Protein AF-A0A150S7P7-F1 (afdb_monomer_lite)

Sequence (126 aa):
MNHEWDSRALLSIVLVGLPELEGRMALRSHRSLLTRIHHRFMIEPATVDDTAEYVAFRLKGAGADHELFSRESLAALHELASGSLREIDRLASAAMRESARRKRKLVDRDAVARVAETLTLSSSLG

Structure (mmCIF, N/CA/C/O backbone):
data_AF-A0A150S7P7-F1
#
_entry.id   AF-A0A150S7P7-F1
#
loop_
_atom_site.group_PDB
_atom_site.id
_atom_site.type_symbol
_atom_site.label_atom_id
_atom_site.label_alt_id
_atom_site.label_comp_id
_atom_site.label_asym_id
_atom_site.label_entity_i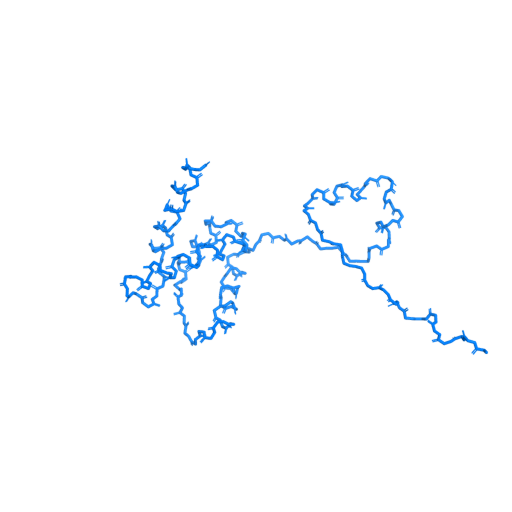d
_atom_site.label_seq_id
_atom_site.pdbx_PDB_ins_code
_atom_site.Cartn_x
_atom_site.Cartn_y
_atom_site.Cartn_z
_atom_site.occupancy
_atom_site.B_iso_or_equiv
_atom_site.auth_seq_id
_atom_site.auth_comp_id
_atom_site.auth_asym_id
_atom_site.auth_atom_id
_atom_site.pdbx_PDB_model_num
ATOM 1 N N . MET A 1 1 ? 15.149 -37.609 -36.345 1.00 40.31 1 MET A N 1
ATOM 2 C CA . MET A 1 1 ? 14.530 -36.399 -36.923 1.00 40.31 1 MET A CA 1
ATOM 3 C C . MET A 1 1 ? 13.993 -35.599 -35.743 1.00 40.31 1 MET A C 1
ATOM 5 O O . MET A 1 1 ? 12.916 -35.904 -35.262 1.00 40.31 1 MET A O 1
ATOM 9 N N . ASN A 1 2 ? 14.808 -34.698 -35.184 1.00 45.22 2 ASN A N 1
ATOM 10 C CA . ASN A 1 2 ? 14.532 -33.987 -33.923 1.00 45.22 2 ASN A CA 1
ATOM 11 C C . ASN A 1 2 ? 14.126 -32.534 -34.218 1.00 45.22 2 ASN A C 1
ATOM 13 O O . ASN A 1 2 ? 14.825 -31.609 -33.822 1.00 45.22 2 ASN A O 1
ATOM 17 N N . HIS A 1 3 ? 13.041 -32.330 -34.968 1.00 56.41 3 HIS A N 1
ATOM 18 C CA . HIS A 1 3 ? 12.649 -31.001 -35.469 1.00 56.41 3 HIS A CA 1
ATOM 19 C C . HIS A 1 3 ? 11.351 -30.454 -34.854 1.00 56.41 3 HIS A C 1
ATOM 21 O O . HIS A 1 3 ? 10.730 -29.578 -35.439 1.00 56.41 3 HIS A O 1
ATOM 27 N N . GLU A 1 4 ? 10.939 -30.934 -33.677 1.00 51.91 4 GLU A N 1
ATOM 28 C CA . GLU A 1 4 ? 9.713 -30.450 -33.009 1.00 51.91 4 GLU A CA 1
ATOM 29 C C . GLU A 1 4 ? 9.970 -29.677 -31.701 1.00 51.91 4 GLU A C 1
ATOM 31 O O . GLU A 1 4 ? 9.030 -29.250 -31.037 1.00 51.91 4 GLU A O 1
ATOM 36 N N . TRP A 1 5 ? 11.233 -29.471 -31.310 1.00 46.31 5 TRP A N 1
ATOM 37 C CA . TRP A 1 5 ? 11.583 -28.885 -30.003 1.00 46.31 5 TRP A CA 1
ATOM 38 C C . TRP A 1 5 ? 12.033 -27.415 -30.055 1.00 46.31 5 TRP A C 1
ATOM 40 O O . TRP A 1 5 ? 12.263 -26.817 -29.008 1.00 46.31 5 TRP A O 1
ATOM 50 N N . ASP A 1 6 ? 12.106 -26.804 -31.240 1.00 52.91 6 ASP A N 1
ATOM 51 C CA . ASP A 1 6 ? 12.753 -25.493 -31.433 1.00 52.91 6 ASP A CA 1
ATOM 52 C C . ASP A 1 6 ? 11.799 -24.282 -31.352 1.00 52.91 6 ASP A C 1
ATOM 54 O O . ASP A 1 6 ? 12.191 -23.147 -31.608 1.00 52.91 6 ASP A O 1
ATOM 58 N N . SER A 1 7 ? 10.518 -24.491 -31.022 1.00 56.00 7 SER A N 1
ATOM 59 C CA . SER A 1 7 ? 9.479 -23.449 -31.168 1.00 56.00 7 SER A CA 1
ATOM 60 C C . SER A 1 7 ? 8.844 -22.965 -29.866 1.00 56.00 7 SER A C 1
ATOM 62 O O . SER A 1 7 ? 7.919 -22.155 -29.901 1.00 56.00 7 SER A O 1
ATOM 64 N N . ARG A 1 8 ? 9.309 -23.427 -28.702 1.00 59.06 8 ARG A N 1
ATOM 65 C CA . ARG A 1 8 ? 8.836 -22.906 -27.411 1.00 59.06 8 ARG A CA 1
ATOM 66 C C . ARG A 1 8 ? 9.938 -22.056 -26.806 1.00 59.06 8 ARG A C 1
ATOM 68 O O . ARG A 1 8 ? 11.067 -22.512 -26.692 1.00 59.06 8 ARG A O 1
ATOM 75 N N . ALA A 1 9 ? 9.618 -20.830 -26.401 1.00 58.88 9 ALA A N 1
ATOM 76 C CA . ALA A 1 9 ? 10.505 -20.053 -25.548 1.00 58.88 9 ALA A CA 1
ATOM 77 C C . ALA A 1 9 ? 10.702 -20.839 -24.239 1.00 58.88 9 ALA A C 1
ATOM 79 O O . ALA A 1 9 ? 9.846 -20.818 -23.360 1.00 58.88 9 ALA A O 1
ATOM 80 N N . LEU A 1 10 ? 11.795 -21.603 -24.145 1.00 71.94 10 LEU A N 1
ATOM 81 C CA . LEU A 1 10 ? 12.097 -22.483 -23.008 1.00 71.94 10 LEU A CA 1
ATOM 82 C C . LEU A 1 10 ? 12.446 -21.698 -21.731 1.00 71.94 10 LEU A C 1
ATOM 84 O O . LEU A 1 10 ? 12.622 -22.294 -20.672 1.00 71.94 10 LEU A O 1
ATOM 88 N N . LEU A 1 11 ? 12.555 -20.369 -21.824 1.00 78.44 11 LEU A N 1
ATOM 89 C CA . LEU A 1 11 ? 12.976 -19.500 -20.739 1.00 78.44 11 LEU A CA 1
ATOM 90 C C . LEU A 1 11 ? 12.244 -18.154 -20.791 1.00 78.44 11 LEU A C 1
ATOM 92 O O . LEU A 1 11 ? 12.384 -17.400 -21.754 1.00 78.44 11 LEU A O 1
ATOM 96 N N . SER A 1 12 ? 11.532 -17.838 -19.711 1.00 83.12 12 SER A N 1
ATOM 97 C CA . SER A 1 12 ? 11.005 -16.500 -19.433 1.00 83.12 12 SER A CA 1
ATOM 98 C C . SER A 1 12 ? 11.899 -15.824 -18.399 1.00 83.12 12 SER A C 1
ATOM 100 O O . SER A 1 12 ? 12.117 -16.370 -17.320 1.00 83.12 12 SER A O 1
ATOM 102 N N . ILE A 1 13 ? 12.413 -14.637 -18.720 1.00 85.88 13 ILE A N 1
ATOM 103 C CA . ILE A 1 13 ? 13.239 -13.835 -17.810 1.00 85.88 13 ILE A CA 1
ATOM 10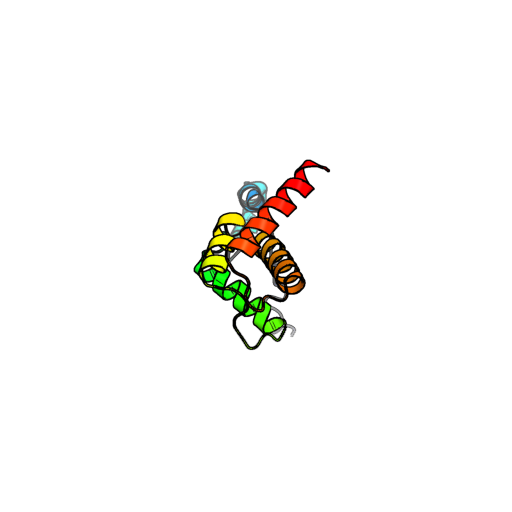4 C C . ILE A 1 13 ? 12.429 -12.614 -17.383 1.00 85.88 13 ILE A C 1
ATOM 106 O O . ILE A 1 13 ? 11.960 -11.858 -18.231 1.00 85.88 13 ILE A O 1
ATOM 110 N N . VAL A 1 14 ? 12.300 -12.408 -16.072 1.00 88.94 14 VAL A N 1
ATOM 111 C CA . VAL A 1 14 ? 11.717 -11.193 -15.492 1.00 88.94 14 VAL A CA 1
ATOM 112 C C . VAL A 1 14 ? 12.835 -10.412 -14.817 1.00 88.94 14 VAL A C 1
ATOM 114 O O . VAL A 1 14 ? 13.482 -10.909 -13.898 1.00 88.94 14 VAL A O 1
ATOM 117 N N . LEU A 1 15 ? 13.077 -9.194 -15.294 1.00 87.44 15 LEU A N 1
ATOM 118 C CA . LEU A 1 15 ? 14.040 -8.273 -14.700 1.00 87.44 15 LEU A CA 1
ATOM 119 C C . LEU A 1 15 ? 13.283 -7.283 -13.817 1.00 87.44 15 LEU A C 1
ATOM 121 O O . LEU A 1 15 ? 12.393 -6.586 -14.298 1.00 87.44 15 LEU A O 1
ATOM 125 N N . VAL A 1 16 ? 13.648 -7.224 -12.537 1.00 90.19 16 VAL A N 1
ATOM 126 C CA . VAL A 1 16 ? 13.066 -6.302 -11.555 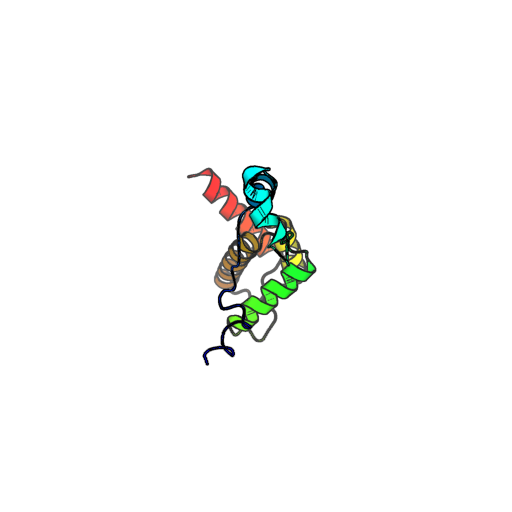1.00 90.19 16 VAL A CA 1
ATOM 127 C C . VAL A 1 16 ? 14.194 -5.512 -10.913 1.00 90.19 16 VAL A C 1
ATOM 129 O O . VAL A 1 16 ? 15.232 -6.069 -10.555 1.00 90.19 16 VAL A O 1
ATOM 132 N N . GLY A 1 17 ? 13.996 -4.211 -10.760 1.00 87.69 17 GLY A N 1
ATOM 133 C CA . GLY A 1 17 ? 14.944 -3.339 -10.090 1.00 87.69 17 GLY A CA 1
ATOM 134 C C . GLY A 1 17 ? 14.351 -1.968 -9.826 1.00 87.69 17 GLY A C 1
ATOM 135 O O . GLY A 1 17 ? 13.202 -1.695 -10.167 1.00 87.69 17 GLY A O 1
ATOM 136 N N . LEU A 1 18 ? 15.158 -1.124 -9.195 1.00 86.38 18 LEU A N 1
ATOM 137 C CA . LEU A 1 18 ? 14.830 0.273 -8.928 1.00 86.38 18 LEU A CA 1
ATOM 138 C C . LEU A 1 18 ? 14.923 1.119 -10.217 1.00 86.38 18 LEU A C 1
ATOM 140 O O . LEU A 1 18 ? 15.498 0.638 -11.199 1.00 86.38 18 LEU A O 1
ATOM 144 N N . PRO A 1 19 ? 14.405 2.364 -10.245 1.00 81.25 19 PRO A N 1
ATOM 145 C CA . PRO A 1 19 ? 14.433 3.224 -11.436 1.00 81.25 19 PRO A CA 1
ATOM 146 C C . PRO A 1 19 ? 15.828 3.396 -12.064 1.00 81.25 19 PRO A C 1
ATOM 148 O O . PRO A 1 19 ? 15.968 3.521 -13.279 1.00 81.25 19 PRO A O 1
ATOM 151 N N . GLU A 1 20 ? 16.895 3.314 -11.267 1.00 85.50 20 GLU A N 1
ATOM 152 C CA . GLU A 1 20 ? 18.284 3.367 -11.732 1.00 85.50 20 GLU A CA 1
ATOM 153 C C . GLU A 1 20 ? 18.643 2.204 -12.666 1.00 85.50 20 GLU A C 1
ATOM 155 O O . GLU A 1 20 ? 19.556 2.328 -13.490 1.00 85.50 20 GLU A O 1
ATOM 160 N N . LEU A 1 21 ? 17.938 1.072 -12.562 1.00 84.88 21 LEU A N 1
ATOM 161 C CA . LEU A 1 21 ? 18.092 -0.045 -13.484 1.00 84.88 21 LEU A CA 1
ATOM 162 C C . LEU A 1 21 ? 17.781 0.403 -14.910 1.00 84.88 21 LEU A C 1
ATOM 164 O O . LEU A 1 21 ? 18.551 0.075 -15.806 1.00 84.88 21 LEU A O 1
ATOM 168 N N . GLU A 1 22 ? 16.733 1.200 -15.132 1.00 81.81 22 GLU A N 1
ATOM 169 C CA . GLU A 1 22 ? 16.386 1.676 -16.474 1.00 81.81 22 GLU A CA 1
ATOM 170 C C . GLU A 1 22 ? 17.528 2.498 -17.088 1.00 81.81 22 GLU A C 1
ATOM 172 O O . GLU A 1 22 ? 17.951 2.235 -18.219 1.00 81.81 22 GLU A O 1
ATOM 177 N N . GLY A 1 23 ? 18.103 3.421 -16.311 1.00 83.62 23 GLY A N 1
ATOM 178 C CA . GLY A 1 23 ? 19.259 4.213 -16.732 1.00 83.62 23 GLY A CA 1
ATOM 179 C C . GLY A 1 23 ? 20.484 3.349 -17.050 1.00 83.62 23 GLY A C 1
ATOM 180 O O . GLY A 1 23 ? 21.147 3.547 -18.070 1.00 83.62 23 GLY A O 1
ATOM 181 N N . ARG A 1 24 ? 20.762 2.330 -16.226 1.00 83.25 24 ARG A N 1
ATOM 182 C CA . ARG A 1 24 ? 21.848 1.365 -16.479 1.00 83.25 24 ARG A CA 1
ATOM 183 C C . ARG A 1 24 ? 21.588 0.510 -17.712 1.00 83.25 24 ARG A C 1
ATOM 185 O O . ARG A 1 24 ? 22.524 0.189 -18.443 1.00 83.25 24 ARG A O 1
ATOM 192 N N . MET A 1 25 ? 20.341 0.130 -17.960 1.00 81.44 25 MET A N 1
ATOM 193 C CA . MET A 1 25 ? 19.975 -0.631 -19.147 1.00 81.44 25 MET A CA 1
ATOM 194 C C . MET A 1 25 ? 20.145 0.205 -20.413 1.00 81.44 25 MET A C 1
ATOM 196 O O . MET A 1 25 ? 20.596 -0.336 -21.414 1.00 81.44 25 MET A O 1
ATOM 200 N N . ALA A 1 26 ? 19.896 1.517 -20.364 1.00 81.25 26 ALA A N 1
ATOM 201 C CA . ALA A 1 26 ? 20.064 2.431 -21.497 1.00 81.25 26 ALA A CA 1
ATOM 202 C C . ALA A 1 26 ? 21.524 2.623 -21.971 1.00 81.25 26 ALA A C 1
ATOM 204 O O . ALA A 1 26 ? 21.752 3.194 -23.043 1.00 81.25 26 ALA A O 1
ATOM 205 N N . LEU A 1 27 ? 22.521 2.135 -21.222 1.00 85.50 27 LEU A N 1
ATOM 206 C CA . LEU A 1 27 ? 23.930 2.190 -21.619 1.00 85.50 27 LEU A CA 1
ATOM 207 C C . LEU A 1 27 ? 24.180 1.419 -22.926 1.00 85.50 27 LEU A C 1
ATOM 209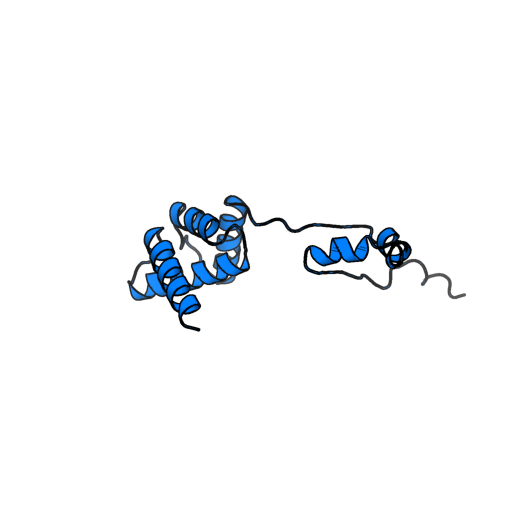 O O . LEU A 1 27 ? 23.623 0.345 -23.165 1.00 85.50 27 LEU A O 1
ATOM 213 N N . ARG A 1 28 ? 25.093 1.927 -23.770 1.00 80.56 28 ARG A N 1
ATOM 214 C CA . ARG A 1 28 ? 25.424 1.290 -25.062 1.00 80.56 28 ARG A CA 1
ATOM 215 C C . ARG A 1 28 ? 25.868 -0.168 -24.917 1.00 80.56 28 ARG A C 1
ATOM 217 O O . ARG A 1 28 ? 25.558 -0.966 -25.798 1.00 80.56 28 ARG A O 1
ATOM 224 N N . SER A 1 29 ? 26.538 -0.513 -23.817 1.00 87.38 29 SER A N 1
ATOM 225 C CA . SER A 1 29 ? 26.982 -1.877 -23.504 1.00 87.38 29 SER A CA 1
ATOM 226 C C . SER A 1 29 ? 25.834 -2.885 -23.381 1.00 87.38 29 SER A C 1
ATOM 228 O O . SER A 1 29 ? 26.057 -4.074 -23.576 1.00 87.38 29 SER A O 1
ATOM 230 N N . HIS A 1 30 ? 24.610 -2.433 -23.090 1.00 82.75 30 HIS A N 1
ATOM 231 C CA . HIS A 1 30 ? 23.448 -3.294 -22.836 1.00 82.75 30 HIS A CA 1
ATOM 232 C C . HIS A 1 30 ? 22.392 -3.246 -23.954 1.00 82.75 30 HIS A C 1
ATOM 234 O O . HIS A 1 30 ? 21.338 -3.872 -23.841 1.00 82.75 30 HIS A O 1
ATOM 240 N N . ARG A 1 31 ? 22.675 -2.554 -25.069 1.00 80.19 31 ARG A N 1
ATOM 241 C CA . ARG A 1 31 ? 21.746 -2.389 -26.206 1.00 80.19 31 ARG A CA 1
ATOM 242 C C . ARG A 1 31 ? 21.200 -3.709 -26.752 1.00 80.19 31 ARG A C 1
ATOM 244 O O . ARG A 1 31 ? 20.016 -3.777 -27.051 1.00 80.19 31 ARG A O 1
ATOM 251 N N . SER A 1 32 ? 22.034 -4.743 -26.866 1.00 82.62 32 SER A N 1
ATOM 252 C CA . SER A 1 32 ? 21.631 -6.059 -27.391 1.00 82.62 32 SER A CA 1
ATOM 253 C C . SER A 1 32 ? 20.654 -6.812 -26.485 1.00 82.62 32 SER A C 1
ATOM 255 O O . SER A 1 32 ? 19.905 -7.660 -26.965 1.00 82.62 32 SER A O 1
ATOM 257 N N . LEU A 1 33 ? 20.677 -6.518 -25.183 1.00 80.94 33 LEU A N 1
ATOM 258 C CA . LEU A 1 33 ? 19.774 -7.091 -24.192 1.00 80.94 33 LEU A CA 1
ATOM 259 C C . LEU A 1 33 ? 18.471 -6.288 -24.152 1.00 80.94 33 LEU A C 1
ATOM 261 O O . LEU A 1 33 ? 17.393 -6.873 -24.186 1.00 80.94 33 LEU A O 1
ATOM 265 N N . LEU A 1 34 ? 18.566 -4.956 -24.193 1.00 79.88 34 LEU A N 1
ATOM 266 C CA . LEU A 1 34 ? 17.416 -4.051 -24.283 1.00 79.88 34 LEU A CA 1
ATOM 267 C C . LEU A 1 34 ? 16.494 -4.364 -25.467 1.00 79.88 34 LEU A C 1
ATOM 269 O O . LEU A 1 34 ? 15.280 -4.359 -25.304 1.00 79.88 34 LEU A O 1
ATOM 273 N N . THR A 1 35 ? 17.047 -4.662 -26.647 1.00 81.25 35 THR A N 1
ATOM 274 C CA . THR A 1 35 ? 16.237 -4.974 -27.840 1.00 81.25 35 THR A CA 1
ATOM 275 C C . THR A 1 35 ? 15.467 -6.290 -27.733 1.00 81.25 35 THR A C 1
ATOM 277 O O . THR A 1 35 ? 14.559 -6.521 -28.525 1.00 81.25 35 THR A O 1
ATOM 280 N N . ARG A 1 36 ? 15.820 -7.157 -26.777 1.00 85.50 36 ARG A N 1
ATOM 281 C CA . ARG A 1 36 ? 15.158 -8.448 -26.529 1.00 85.50 36 ARG A CA 1
ATOM 282 C C . ARG A 1 36 ? 14.089 -8.367 -25.437 1.00 85.50 36 ARG A C 1
ATOM 284 O O . ARG A 1 36 ? 13.445 -9.370 -25.143 1.00 85.50 36 ARG A O 1
ATOM 291 N N . ILE A 1 37 ? 13.894 -7.197 -24.829 1.00 85.25 37 ILE A N 1
ATOM 292 C CA . ILE A 1 37 ? 12.844 -6.971 -23.836 1.00 85.25 37 ILE A CA 1
ATOM 293 C C . ILE A 1 37 ? 11.586 -6.514 -24.565 1.00 85.25 37 ILE A C 1
ATOM 295 O O . ILE A 1 37 ? 11.480 -5.370 -24.997 1.00 85.25 37 ILE A O 1
ATOM 299 N N . HIS A 1 38 ? 10.631 -7.430 -24.703 1.00 85.56 38 HIS A N 1
ATOM 300 C CA . HIS A 1 38 ? 9.364 -7.168 -25.389 1.00 85.56 38 HIS A CA 1
ATOM 301 C C . HIS A 1 38 ? 8.401 -6.305 -24.570 1.00 85.56 38 HIS A C 1
ATOM 303 O O . HIS A 1 38 ? 7.621 -5.544 -25.136 1.00 85.56 38 HIS A O 1
ATOM 309 N N . HIS A 1 39 ? 8.464 -6.411 -23.242 1.00 86.12 39 HIS A N 1
ATOM 310 C CA . HIS A 1 39 ? 7.584 -5.687 -22.337 1.00 86.12 39 HIS A CA 1
ATOM 311 C C . HIS A 1 39 ? 8.392 -4.973 -21.265 1.00 86.12 39 HIS A C 1
ATOM 313 O O . HIS A 1 39 ? 9.245 -5.574 -20.612 1.00 86.12 39 HIS A O 1
ATOM 319 N N . ARG A 1 40 ? 8.095 -3.689 -21.075 1.00 84.81 40 ARG A N 1
ATOM 320 C CA . ARG A 1 40 ? 8.686 -2.857 -20.034 1.00 84.81 40 ARG A CA 1
ATOM 321 C C . ARG A 1 40 ? 7.575 -2.090 -19.346 1.00 84.81 40 ARG A C 1
ATOM 323 O O . ARG A 1 40 ? 6.796 -1.413 -20.009 1.00 84.81 40 ARG A O 1
ATOM 330 N N . PHE A 1 41 ? 7.541 -2.200 -18.029 1.00 86.44 41 PHE A N 1
ATOM 331 C CA . PHE A 1 41 ? 6.560 -1.538 -17.190 1.00 86.44 41 PHE A CA 1
ATOM 332 C C . PHE A 1 41 ? 7.290 -0.824 -16.064 1.00 86.44 41 PHE A C 1
ATOM 334 O O . PHE A 1 41 ? 8.233 -1.367 -15.489 1.00 86.44 41 PHE A O 1
ATOM 341 N N . MET A 1 42 ? 6.840 0.389 -15.773 1.00 85.19 42 MET A N 1
ATOM 342 C CA . MET A 1 42 ? 7.220 1.138 -14.586 1.00 85.19 42 MET A CA 1
ATOM 343 C C . MET A 1 42 ? 6.033 1.057 -13.638 1.00 85.19 42 MET A C 1
ATOM 345 O O . MET A 1 42 ? 4.909 1.348 -14.040 1.00 85.19 42 MET A O 1
ATOM 349 N N . ILE A 1 43 ? 6.270 0.602 -12.411 1.00 87.25 43 ILE A N 1
ATOM 350 C CA . ILE A 1 43 ? 5.233 0.601 -11.381 1.00 87.25 43 ILE A CA 1
ATOM 351 C C . ILE A 1 43 ? 5.239 1.995 -10.766 1.00 87.25 43 ILE A C 1
ATOM 353 O O . ILE A 1 43 ? 6.193 2.366 -10.081 1.00 87.25 43 ILE A O 1
ATOM 357 N N . GLU A 1 44 ? 4.203 2.771 -11.060 1.00 88.50 44 GLU A N 1
ATOM 358 C CA . GLU A 1 44 ? 4.003 4.083 -10.451 1.00 88.50 44 GLU A CA 1
ATOM 359 C C . GLU A 1 44 ? 3.533 3.940 -8.993 1.00 88.50 44 GLU A C 1
ATOM 361 O O . GLU A 1 44 ? 3.014 2.884 -8.608 1.00 88.50 44 GLU A O 1
ATOM 366 N N . PRO A 1 45 ? 3.730 4.970 -8.149 1.00 90.62 45 PRO A N 1
ATOM 367 C CA . PRO A 1 45 ? 3.112 5.007 -6.830 1.00 90.62 45 PRO A CA 1
ATOM 368 C C . PRO A 1 45 ? 1.598 4.798 -6.933 1.00 90.62 45 PRO A C 1
ATOM 370 O O . PRO A 1 45 ? 0.957 5.324 -7.840 1.00 90.62 45 PRO A O 1
ATOM 373 N N . ALA A 1 46 ? 1.032 4.050 -5.987 1.00 94.12 46 ALA A N 1
ATOM 374 C CA . ALA A 1 46 ? -0.399 3.779 -5.950 1.00 94.12 46 ALA A CA 1
ATOM 375 C C . ALA A 1 46 ? -1.183 5.088 -5.838 1.00 94.12 46 ALA A C 1
ATOM 377 O O . ALA A 1 46 ? -0.826 5.936 -5.021 1.00 94.12 46 ALA A O 1
ATOM 378 N N . THR A 1 47 ? -2.269 5.230 -6.593 1.00 96.31 47 THR A N 1
ATOM 379 C CA . THR A 1 47 ? -3.246 6.307 -6.401 1.00 96.31 47 THR A CA 1
ATOM 380 C C . THR A 1 47 ? -4.042 6.108 -5.103 1.00 96.31 47 THR A C 1
ATOM 382 O O . THR A 1 47 ? -3.888 5.107 -4.391 1.00 96.31 47 THR A O 1
ATOM 385 N N . VAL A 1 48 ? -4.906 7.065 -4.756 1.00 95.69 48 VAL A N 1
ATOM 386 C CA . VAL A 1 48 ? -5.805 6.915 -3.601 1.00 95.69 48 VAL A CA 1
ATOM 387 C C . VAL A 1 48 ? -6.787 5.754 -3.794 1.00 95.69 48 VAL A C 1
ATOM 389 O O . VAL A 1 48 ? -7.033 5.003 -2.850 1.00 95.69 48 VAL A O 1
ATOM 392 N N . ASP A 1 49 ? -7.273 5.551 -5.021 1.00 96.56 49 ASP A N 1
ATOM 393 C CA . ASP A 1 49 ? -8.188 4.458 -5.354 1.00 96.56 49 ASP A CA 1
ATOM 394 C C . ASP A 1 49 ? -7.449 3.115 -5.325 1.00 96.56 49 ASP A C 1
ATOM 396 O O . ASP A 1 49 ? -7.912 2.184 -4.665 1.00 96.56 49 ASP A O 1
ATOM 400 N N . ASP A 1 50 ? -6.236 3.047 -5.893 1.00 96.50 50 ASP A N 1
ATOM 401 C CA . ASP A 1 50 ? -5.373 1.862 -5.778 1.00 96.50 50 ASP A CA 1
ATOM 402 C C . ASP A 1 50 ? -5.081 1.530 -4.311 1.00 96.50 50 ASP A C 1
ATOM 404 O O . ASP A 1 50 ? -5.039 0.365 -3.926 1.00 96.50 50 ASP A O 1
ATOM 408 N N . THR A 1 51 ? -4.890 2.548 -3.465 1.00 97.00 51 THR A N 1
ATOM 409 C CA . THR A 1 51 ? -4.661 2.365 -2.025 1.00 97.00 51 THR A CA 1
ATOM 410 C C . THR A 1 51 ? -5.881 1.737 -1.354 1.00 97.00 51 THR A C 1
ATOM 412 O O . THR A 1 51 ? -5.732 0.796 -0.571 1.00 97.00 51 THR A O 1
ATOM 415 N N . ALA A 1 52 ? -7.084 2.225 -1.663 1.00 96.75 52 ALA A N 1
ATOM 416 C CA . ALA A 1 52 ? -8.327 1.676 -1.133 1.00 96.75 52 ALA A CA 1
ATOM 417 C C . ALA A 1 52 ? -8.542 0.223 -1.584 1.00 96.75 52 ALA A C 1
ATOM 419 O O . ALA A 1 52 ? -8.799 -0.649 -0.748 1.00 96.75 52 ALA A O 1
ATOM 420 N N . GLU A 1 53 ? -8.371 -0.056 -2.879 1.00 96.62 53 GLU A N 1
ATOM 421 C CA . GLU A 1 53 ? -8.481 -1.407 -3.436 1.00 96.62 53 GLU A CA 1
ATOM 422 C C . GLU A 1 53 ? -7.433 -2.352 -2.854 1.00 96.62 53 GLU A C 1
ATOM 424 O O . GLU A 1 53 ? -7.750 -3.476 -2.461 1.00 96.62 53 GLU A O 1
ATOM 429 N N . TYR A 1 54 ? -6.192 -1.888 -2.732 1.00 96.44 54 TYR A N 1
ATOM 430 C CA . TYR A 1 54 ? -5.096 -2.654 -2.162 1.00 96.44 54 TYR A CA 1
ATOM 431 C C . TYR A 1 54 ? -5.365 -3.026 -0.701 1.00 96.44 54 TYR A C 1
ATOM 433 O O . TYR A 1 54 ? -5.238 -4.195 -0.329 1.00 96.44 54 TYR A O 1
ATOM 441 N N . VAL A 1 55 ? -5.782 -2.065 0.132 1.00 96.94 55 VAL A N 1
ATOM 442 C CA . VAL A 1 55 ? -6.128 -2.336 1.535 1.00 96.94 55 VAL A CA 1
ATOM 443 C C . VAL A 1 55 ? -7.302 -3.313 1.611 1.00 96.94 55 VAL A C 1
ATOM 445 O O . VAL A 1 55 ? -7.221 -4.294 2.351 1.00 96.94 55 VAL A O 1
ATOM 448 N N . ALA A 1 56 ? -8.355 -3.116 0.813 1.00 96.19 56 ALA A N 1
ATOM 449 C CA . ALA A 1 56 ? -9.497 -4.028 0.769 1.00 96.19 56 ALA A CA 1
ATOM 450 C C . ALA A 1 56 ? -9.088 -5.452 0.350 1.00 96.19 56 ALA A C 1
ATOM 452 O O . ALA A 1 56 ? -9.482 -6.427 0.994 1.00 96.19 56 ALA A O 1
ATOM 453 N N . PHE A 1 57 ? -8.243 -5.586 -0.676 1.00 96.31 57 PHE A N 1
ATOM 454 C CA . PHE A 1 57 ? -7.696 -6.864 -1.125 1.00 96.31 57 PHE A CA 1
ATOM 455 C C . PHE A 1 57 ? -6.907 -7.565 -0.012 1.00 96.31 57 PHE A C 1
ATOM 457 O O . PHE A 1 57 ? -7.124 -8.749 0.260 1.00 96.31 57 PHE A O 1
ATOM 464 N N . ARG A 1 58 ? -6.026 -6.830 0.678 1.00 96.00 58 ARG A N 1
ATOM 465 C CA . ARG A 1 58 ? -5.217 -7.356 1.787 1.00 96.00 58 ARG A CA 1
ATOM 466 C C . ARG A 1 58 ? -6.080 -7.797 2.966 1.00 96.00 58 ARG A C 1
ATOM 468 O O . ARG A 1 58 ? -5.831 -8.862 3.530 1.00 96.00 58 ARG A O 1
ATOM 475 N N . LEU A 1 59 ? -7.102 -7.020 3.315 1.00 95.94 59 LEU A N 1
ATOM 476 C CA . LEU A 1 59 ? -8.044 -7.352 4.383 1.00 95.94 59 LEU A CA 1
ATOM 477 C C . LEU A 1 59 ? -8.889 -8.581 4.045 1.00 95.94 59 LEU A C 1
ATOM 479 O O . LEU A 1 59 ? -9.029 -9.473 4.881 1.00 95.94 59 LEU A O 1
ATOM 483 N N . LYS A 1 60 ? -9.376 -8.678 2.805 1.00 95.94 60 LYS A N 1
ATOM 484 C CA . LYS A 1 60 ? -10.087 -9.863 2.316 1.00 95.94 60 LYS A CA 1
ATOM 485 C C . LYS A 1 60 ? -9.208 -11.112 2.388 1.00 95.94 60 LYS A C 1
ATOM 487 O O . LYS A 1 60 ? -9.667 -12.156 2.839 1.00 95.94 60 LYS A O 1
ATOM 492 N N . GLY A 1 61 ? -7.933 -11.004 2.003 1.00 95.50 61 GLY A N 1
ATOM 493 C CA . GLY A 1 61 ? -6.955 -12.090 2.141 1.00 95.50 61 GLY A CA 1
ATOM 494 C C . GLY A 1 61 ? -6.693 -12.503 3.596 1.00 95.50 61 GLY A C 1
ATOM 495 O O . GLY A 1 61 ? -6.376 -13.661 3.853 1.00 95.50 61 GLY A O 1
ATOM 496 N N . ALA A 1 62 ? -6.875 -11.584 4.547 1.00 93.38 62 ALA A N 1
ATOM 497 C CA . ALA A 1 62 ? -6.807 -11.848 5.984 1.00 93.38 62 ALA A CA 1
ATOM 498 C C . ALA A 1 62 ? -8.137 -12.352 6.589 1.00 93.38 62 ALA A C 1
ATOM 500 O O . ALA A 1 62 ? -8.199 -12.593 7.794 1.00 93.38 62 ALA A O 1
ATOM 501 N N . GLY A 1 63 ? -9.188 -12.520 5.778 1.00 94.31 63 GLY A N 1
ATOM 502 C CA . GLY A 1 63 ? -10.493 -13.022 6.213 1.00 94.31 63 GLY A CA 1
ATOM 503 C C . GLY A 1 63 ? -11.436 -11.966 6.794 1.00 94.31 63 GLY A C 1
ATOM 504 O O . GLY A 1 63 ? -12.422 -12.337 7.423 1.00 94.31 63 GLY A O 1
ATOM 505 N N . ALA A 1 64 ? -11.162 -10.672 6.604 1.00 93.19 64 ALA A N 1
ATOM 506 C CA . ALA A 1 64 ? -12.114 -9.629 6.973 1.00 93.19 64 ALA A CA 1
ATOM 507 C C . ALA A 1 64 ? -13.339 -9.666 6.042 1.00 93.19 64 ALA A C 1
ATOM 509 O O . ALA A 1 64 ? -13.198 -9.696 4.818 1.00 93.19 64 ALA A O 1
ATOM 510 N N . ASP A 1 65 ? -14.531 -9.640 6.631 1.00 89.06 65 ASP A N 1
ATOM 511 C CA . ASP A 1 65 ? -15.832 -9.680 5.951 1.00 89.06 65 ASP A CA 1
ATOM 512 C C . ASP A 1 65 ? -16.583 -8.337 6.004 1.00 89.06 65 ASP A C 1
ATOM 514 O O . ASP A 1 65 ? -17.653 -8.193 5.412 1.00 89.06 65 ASP A O 1
ATOM 518 N N . HIS A 1 66 ? -16.008 -7.338 6.673 1.00 88.19 66 HIS A N 1
ATOM 519 C CA . HIS A 1 66 ? -16.552 -5.992 6.792 1.00 88.19 66 HIS A CA 1
ATOM 520 C C . HIS A 1 66 ? -15.462 -4.925 6.639 1.00 88.19 66 HIS A C 1
ATOM 522 O O . HIS A 1 66 ? -14.263 -5.198 6.729 1.00 88.19 66 HIS A O 1
ATOM 528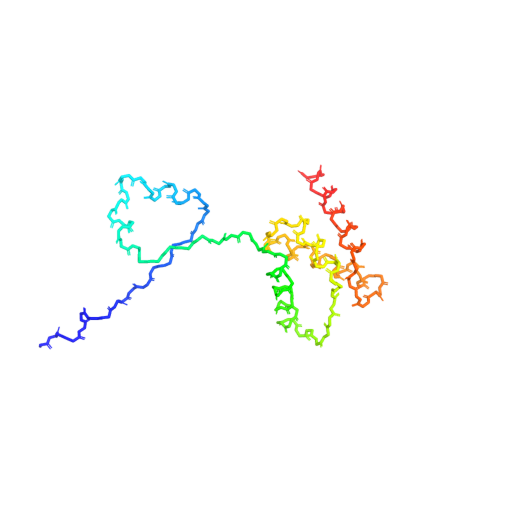 N N . GLU A 1 67 ? -15.881 -3.676 6.439 1.00 90.31 67 GLU A N 1
ATOM 529 C CA . GLU A 1 67 ? -14.959 -2.545 6.361 1.00 90.31 67 GLU A CA 1
ATOM 530 C C . GLU A 1 67 ? -14.290 -2.297 7.722 1.00 90.31 67 GLU A C 1
ATOM 532 O O . GLU A 1 67 ? -14.953 -2.182 8.757 1.00 90.31 67 GLU A O 1
ATOM 537 N N . LEU A 1 68 ? -12.956 -2.237 7.718 1.00 95.69 68 LEU A N 1
ATOM 538 C CA . LEU A 1 68 ? -12.132 -1.938 8.896 1.00 95.69 68 LEU A CA 1
ATOM 539 C C . LEU A 1 68 ? -11.526 -0.534 8.852 1.00 95.69 68 LEU A C 1
ATOM 541 O O . LEU A 1 68 ? -11.011 -0.070 9.865 1.00 95.69 68 LEU A O 1
ATOM 545 N N . PHE A 1 69 ? -11.604 0.154 7.714 1.00 97.50 69 PHE A N 1
ATOM 546 C CA . PHE A 1 69 ? -11.083 1.503 7.508 1.00 97.50 69 PHE A CA 1
ATOM 547 C C . PHE A 1 69 ? -12.192 2.404 6.976 1.00 97.50 69 PHE A C 1
ATOM 549 O O . PHE A 1 69 ? -12.944 1.998 6.094 1.00 97.50 69 PHE A O 1
ATOM 556 N N . SER A 1 70 ? -12.290 3.622 7.509 1.00 96.31 70 SER A N 1
ATOM 557 C CA . SER A 1 70 ? -13.129 4.663 6.919 1.00 96.31 70 SER A CA 1
ATOM 558 C C . SER A 1 70 ? -12.496 5.219 5.636 1.00 96.31 70 SER A C 1
ATOM 560 O O . SER A 1 70 ? -11.289 5.106 5.413 1.00 96.31 70 SER A O 1
ATOM 562 N N . ARG A 1 71 ? -13.291 5.873 4.783 1.00 95.81 71 ARG A N 1
ATOM 563 C CA . ARG A 1 71 ? -12.767 6.501 3.555 1.00 95.81 71 ARG A CA 1
ATOM 564 C C . ARG A 1 71 ? -11.710 7.564 3.858 1.00 95.81 71 ARG A C 1
ATOM 566 O O . ARG A 1 71 ? -10.705 7.661 3.162 1.00 95.81 71 ARG A O 1
ATOM 573 N N . GLU A 1 72 ? -11.906 8.326 4.929 1.00 97.00 72 GLU A N 1
ATOM 574 C CA . GLU A 1 72 ? -10.979 9.367 5.371 1.00 97.00 72 GLU A CA 1
ATOM 575 C C . GLU A 1 72 ? -9.662 8.780 5.885 1.00 97.00 72 GLU A C 1
ATOM 577 O O . GLU A 1 72 ? -8.617 9.415 5.747 1.00 97.00 72 GLU A O 1
ATOM 582 N N . SER A 1 73 ? -9.686 7.578 6.473 1.00 97.25 73 SER A N 1
ATOM 583 C CA . SER A 1 73 ? -8.463 6.917 6.927 1.00 97.25 73 SER A CA 1
ATOM 584 C C . SER A 1 73 ? -7.678 6.300 5.773 1.00 97.25 73 SER A C 1
ATOM 586 O O . SER A 1 73 ? -6.452 6.370 5.790 1.00 97.25 73 SER A O 1
ATOM 588 N N . LEU A 1 74 ? -8.352 5.796 4.733 1.00 97.69 74 LEU A N 1
ATOM 589 C CA . LEU A 1 74 ? -7.711 5.365 3.483 1.00 97.69 74 LEU A CA 1
ATOM 590 C C . LEU A 1 74 ? -7.045 6.537 2.747 1.00 97.69 74 LEU A C 1
ATOM 592 O O . LEU A 1 74 ? -5.893 6.417 2.332 1.00 97.69 74 LEU A O 1
ATOM 596 N N . ALA A 1 75 ? -7.721 7.686 2.651 1.00 97.25 75 ALA A N 1
ATOM 597 C CA . ALA A 1 75 ? -7.133 8.897 2.077 1.00 97.25 75 ALA A CA 1
ATOM 598 C C . ALA A 1 75 ? -5.900 9.360 2.873 1.00 97.25 75 ALA A C 1
ATOM 600 O O . ALA A 1 75 ? -4.842 9.601 2.296 1.00 97.25 75 ALA A O 1
ATOM 601 N N . ALA A 1 76 ? -5.996 9.393 4.207 1.00 97.31 76 ALA A N 1
ATOM 602 C CA . ALA A 1 76 ? -4.868 9.755 5.061 1.00 97.31 76 ALA A CA 1
ATOM 603 C C . ALA A 1 76 ? -3.694 8.765 4.951 1.00 97.31 76 ALA A C 1
ATOM 605 O O . ALA A 1 76 ? -2.538 9.183 4.956 1.00 97.31 76 ALA A O 1
ATOM 606 N N . LEU A 1 77 ? -3.970 7.460 4.829 1.00 97.06 77 LEU A N 1
ATOM 607 C CA . LEU A 1 77 ? -2.940 6.450 4.572 1.00 97.06 77 LEU A CA 1
ATOM 608 C C . LEU A 1 77 ? -2.206 6.724 3.261 1.00 97.06 77 LEU A C 1
ATOM 610 O O . LEU A 1 77 ? -0.978 6.690 3.247 1.00 97.06 77 LEU A O 1
ATOM 614 N N . HIS A 1 78 ? -2.946 6.998 2.185 1.00 97.50 78 HIS A N 1
ATOM 615 C CA . HIS A 1 78 ? -2.366 7.310 0.884 1.00 97.50 78 HIS A CA 1
ATOM 616 C C . HIS A 1 78 ? -1.466 8.553 0.953 1.00 97.50 78 HIS A C 1
ATOM 618 O O . HIS A 1 78 ? -0.314 8.487 0.524 1.00 97.50 78 HIS A O 1
ATOM 624 N N . GLU A 1 79 ? -1.957 9.646 1.550 1.00 96.69 79 GLU A N 1
ATOM 625 C CA . GLU A 1 79 ? -1.202 10.895 1.727 1.00 96.69 79 GLU A CA 1
ATOM 626 C C . GLU A 1 79 ? 0.112 10.657 2.490 1.00 96.69 79 GLU A C 1
ATOM 628 O O . GLU A 1 79 ? 1.190 11.020 2.017 1.00 96.69 79 GLU A O 1
ATOM 633 N N . LEU A 1 80 ? 0.043 9.985 3.643 1.00 96.31 80 LEU A N 1
ATOM 634 C CA . LEU A 1 80 ? 1.204 9.735 4.505 1.00 96.31 80 LEU A CA 1
ATOM 635 C C . LEU A 1 80 ? 2.202 8.742 3.902 1.00 96.31 80 LEU A C 1
ATOM 637 O O . LEU A 1 80 ? 3.401 8.845 4.154 1.00 96.31 80 LEU A O 1
ATOM 641 N N . ALA A 1 81 ? 1.725 7.776 3.119 1.00 95.50 81 ALA A N 1
ATOM 642 C CA . ALA A 1 81 ? 2.574 6.797 2.452 1.00 95.50 81 ALA A CA 1
ATOM 643 C C . ALA A 1 81 ? 3.087 7.267 1.084 1.00 95.50 81 ALA A C 1
ATOM 645 O O . ALA A 1 81 ? 3.934 6.589 0.499 1.00 95.50 81 ALA A O 1
ATOM 646 N N . SER A 1 82 ? 2.559 8.375 0.548 1.00 94.81 82 SER A N 1
ATOM 647 C CA . SER A 1 82 ? 2.851 8.867 -0.806 1.00 94.81 82 SER A CA 1
ATOM 648 C C . SER A 1 82 ? 2.714 7.771 -1.878 1.00 94.81 82 SER A C 1
ATOM 650 O O . SER A 1 82 ? 3.566 7.628 -2.753 1.00 94.81 82 SER A O 1
ATOM 652 N N . GLY A 1 83 ? 1.681 6.928 -1.760 1.00 91.75 83 GLY A N 1
ATOM 653 C CA . GLY A 1 83 ? 1.423 5.81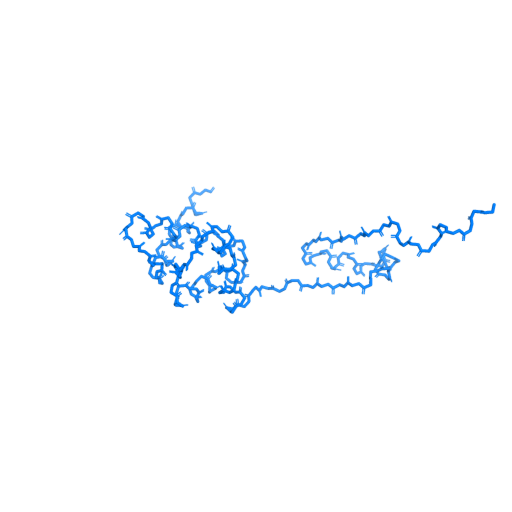2 -2.683 1.00 91.75 83 GLY A CA 1
ATOM 654 C C . GLY A 1 83 ? 2.374 4.607 -2.565 1.00 91.75 83 GLY A C 1
ATOM 655 O O . GLY A 1 83 ? 2.268 3.659 -3.343 1.00 91.75 83 GLY A O 1
ATOM 656 N N . SER A 1 84 ? 3.301 4.588 -1.600 1.00 94.56 84 SER A N 1
ATOM 657 C CA . SER A 1 84 ? 4.164 3.426 -1.354 1.00 94.56 84 SER A CA 1
ATOM 658 C C . SER A 1 84 ? 3.383 2.299 -0.681 1.00 94.56 84 SER A C 1
ATOM 660 O O . SER A 1 84 ? 3.063 2.384 0.505 1.00 94.56 84 SER A O 1
ATOM 662 N N . LEU A 1 85 ? 3.147 1.192 -1.396 1.00 94.00 85 LEU A N 1
ATOM 663 C CA . LEU A 1 85 ? 2.458 0.009 -0.852 1.00 94.00 85 LEU A CA 1
ATOM 664 C C . LEU A 1 85 ? 3.099 -0.512 0.444 1.00 94.00 85 LEU A C 1
ATOM 666 O O . LEU A 1 85 ? 2.404 -0.972 1.350 1.00 94.00 85 LEU A O 1
ATOM 670 N N . ARG A 1 86 ? 4.430 -0.404 0.562 1.00 93.88 86 ARG A N 1
ATOM 671 C CA . ARG A 1 86 ? 5.163 -0.829 1.760 1.00 93.88 86 ARG A CA 1
ATOM 672 C C . ARG A 1 86 ? 4.841 0.047 2.969 1.00 93.88 86 ARG A C 1
ATOM 674 O O . ARG A 1 86 ? 4.661 -0.470 4.070 1.00 93.88 86 ARG A O 1
ATOM 681 N N . GLU A 1 87 ? 4.786 1.362 2.778 1.00 95.62 87 GLU A N 1
ATOM 682 C CA . GLU A 1 87 ? 4.442 2.281 3.865 1.00 95.62 87 GLU A CA 1
ATOM 683 C C . GLU A 1 87 ? 2.940 2.245 4.171 1.00 95.62 87 GLU A C 1
ATOM 685 O O . GLU A 1 87 ? 2.580 2.289 5.347 1.00 95.62 87 GLU A O 1
ATOM 690 N N . ILE A 1 88 ? 2.079 2.028 3.166 1.00 97.06 88 ILE A N 1
ATOM 691 C CA . ILE A 1 88 ? 0.648 1.735 3.361 1.00 97.06 88 ILE A CA 1
ATOM 692 C C . ILE A 1 88 ? 0.490 0.525 4.289 1.00 97.06 88 ILE A C 1
ATOM 694 O O . ILE A 1 88 ? -0.178 0.631 5.316 1.00 97.06 88 ILE A O 1
ATOM 698 N N . ASP A 1 89 ? 1.156 -0.597 3.995 1.00 96.00 89 ASP A N 1
ATOM 699 C CA . ASP A 1 89 ? 1.126 -1.804 4.834 1.00 96.00 89 ASP A CA 1
ATOM 700 C C . ASP A 1 89 ? 1.572 -1.520 6.273 1.00 96.00 89 ASP A C 1
ATOM 702 O O . ASP A 1 89 ? 0.949 -1.987 7.237 1.00 96.00 89 ASP A O 1
ATOM 706 N N . ARG A 1 90 ? 2.663 -0.759 6.428 1.00 96.38 90 ARG A N 1
ATOM 707 C CA . ARG A 1 90 ? 3.249 -0.429 7.731 1.00 96.38 90 ARG A CA 1
ATOM 708 C C . ARG A 1 90 ? 2.294 0.416 8.570 1.00 96.38 90 ARG A C 1
ATOM 710 O O . ARG A 1 90 ? 2.009 0.051 9.715 1.00 96.38 90 ARG A O 1
ATOM 717 N N . LEU A 1 91 ? 1.783 1.506 7.997 1.00 97.25 91 LEU A N 1
ATOM 718 C CA . LEU A 1 91 ? 0.856 2.427 8.650 1.00 97.25 91 LEU A CA 1
ATOM 719 C C . LEU A 1 91 ? -0.481 1.748 8.952 1.00 97.25 91 LEU A C 1
ATOM 721 O O . LEU A 1 91 ? -0.935 1.799 10.093 1.00 97.25 91 LEU A O 1
ATOM 725 N N . ALA A 1 92 ? -1.073 1.044 7.983 1.00 97.19 92 ALA A N 1
ATOM 726 C CA . ALA A 1 92 ? -2.347 0.347 8.152 1.00 97.19 92 ALA A CA 1
ATOM 727 C C . ALA A 1 92 ? -2.265 -0.712 9.260 1.00 97.19 92 ALA A C 1
ATOM 729 O O . ALA A 1 92 ? -3.122 -0.766 10.143 1.00 97.19 92 ALA A O 1
ATOM 730 N N . SER A 1 93 ? -1.197 -1.516 9.279 1.00 96.38 93 SER A N 1
ATOM 731 C CA . SER A 1 93 ? -0.995 -2.538 10.314 1.00 96.38 93 SER A CA 1
ATOM 732 C C . SER A 1 93 ? -0.849 -1.933 11.709 1.00 96.38 93 SER A C 1
ATOM 734 O O . SER A 1 93 ? -1.374 -2.469 12.686 1.00 96.38 93 SER A O 1
ATOM 736 N N . ALA A 1 94 ? -0.115 -0.829 11.833 1.00 96.75 94 ALA A N 1
ATOM 737 C CA . ALA A 1 94 ? 0.049 -0.148 13.109 1.00 96.75 94 ALA A CA 1
ATOM 738 C C . ALA A 1 94 ? -1.248 0.563 13.550 1.00 96.75 94 ALA A C 1
ATOM 740 O O . ALA A 1 94 ? -1.625 0.442 14.715 1.00 96.75 94 ALA A O 1
ATOM 741 N N . ALA A 1 95 ? -1.991 1.179 12.626 1.00 97.31 95 ALA A N 1
ATOM 742 C CA . ALA A 1 95 ? -3.298 1.785 12.884 1.00 97.31 95 ALA A CA 1
ATOM 743 C C . ALA A 1 95 ? -4.345 0.753 13.332 1.00 97.31 95 ALA A C 1
ATOM 745 O O . ALA A 1 95 ? -5.057 0.992 14.306 1.00 97.31 95 ALA A O 1
ATOM 746 N N . MET A 1 96 ? -4.384 -0.433 12.714 1.00 96.31 96 MET A N 1
ATOM 747 C CA . MET A 1 96 ? -5.248 -1.532 13.166 1.00 96.31 96 MET A CA 1
ATOM 748 C C . MET A 1 96 ? -4.913 -1.981 14.590 1.00 96.31 96 MET A C 1
ATOM 750 O O . MET A 1 96 ? -5.814 -2.115 15.418 1.00 96.31 96 MET A O 1
ATOM 754 N N . ARG A 1 97 ? -3.624 -2.181 14.912 1.00 95.31 97 ARG A N 1
ATOM 755 C CA . ARG A 1 97 ? -3.200 -2.553 16.276 1.00 95.31 97 ARG A CA 1
ATOM 756 C C . ARG A 1 97 ? -3.600 -1.492 17.296 1.00 95.31 97 ARG A C 1
ATOM 758 O O . ARG A 1 97 ? -4.047 -1.823 18.392 1.00 95.31 97 ARG A O 1
ATOM 765 N N . GLU A 1 98 ? -3.450 -0.228 16.932 1.00 95.38 98 GLU A N 1
ATOM 766 C CA . GLU A 1 98 ? -3.762 0.898 17.797 1.00 95.38 98 GLU A CA 1
ATOM 767 C C . GLU A 1 98 ? -5.276 1.072 18.023 1.00 95.38 98 GLU A C 1
ATOM 769 O O . GLU A 1 98 ? -5.719 1.297 19.154 1.00 95.38 98 GLU A O 1
ATOM 774 N N . SER A 1 99 ? -6.093 0.885 16.985 1.00 95.50 99 SER A N 1
ATOM 775 C CA . SER A 1 99 ? -7.556 0.846 17.105 1.00 95.50 99 SER A CA 1
ATOM 776 C C . SER A 1 99 ? -8.030 -0.345 17.936 1.00 95.50 99 SER A C 1
ATOM 778 O O . SER A 1 99 ? -8.880 -0.175 18.815 1.00 95.50 99 SER A O 1
ATOM 780 N N . ALA A 1 100 ? -7.424 -1.523 17.751 1.00 94.06 100 ALA A N 1
ATOM 781 C CA . ALA A 1 100 ? -7.727 -2.716 18.538 1.00 94.06 100 ALA A CA 1
ATOM 782 C C . ALA A 1 100 ? -7.421 -2.514 20.033 1.00 94.06 100 ALA A C 1
ATOM 784 O O . ALA A 1 100 ? -8.257 -2.834 20.880 1.00 94.06 100 ALA A O 1
ATOM 785 N N . ARG A 1 101 ? -6.278 -1.898 20.376 1.00 94.62 101 ARG A N 1
ATOM 786 C CA . ARG A 1 101 ? -5.935 -1.518 21.765 1.00 94.62 101 ARG A CA 1
ATOM 787 C C . ARG A 1 101 ? -6.982 -0.602 22.399 1.00 94.62 101 ARG A C 1
ATOM 789 O O . ARG A 1 101 ? -7.268 -0.724 23.587 1.00 94.62 101 ARG A O 1
ATOM 796 N N . ARG A 1 102 ? -7.587 0.285 21.604 1.00 93.81 102 ARG A N 1
ATOM 797 C CA . ARG A 1 102 ? -8.674 1.181 22.031 1.00 93.81 102 ARG A CA 1
ATOM 798 C C . ARG A 1 102 ? -10.074 0.575 21.905 1.00 93.81 102 ARG A C 1
ATOM 800 O O . ARG A 1 102 ? -11.049 1.292 22.115 1.00 93.81 102 ARG A O 1
ATOM 807 N N . LYS A 1 103 ? -10.190 -0.717 21.575 1.00 93.69 103 LYS A N 1
ATOM 808 C CA . LYS A 1 103 ? -11.464 -1.424 21.352 1.00 93.69 103 LYS A CA 1
ATOM 809 C C . LYS A 1 103 ? -12.354 -0.759 20.286 1.00 93.69 103 LYS A C 1
ATOM 811 O O . LYS A 1 103 ? -13.577 -0.866 20.349 1.00 93.69 103 LYS A O 1
ATOM 816 N N . ARG A 1 104 ? -11.757 -0.073 19.303 1.00 93.25 104 ARG A N 1
ATOM 817 C CA . ARG A 1 104 ? -12.470 0.473 18.138 1.00 93.25 104 ARG A CA 1
ATOM 818 C C . ARG A 1 104 ? -12.506 -0.572 17.028 1.00 93.25 104 ARG A C 1
ATOM 820 O O . ARG A 1 104 ? -11.485 -1.179 16.723 1.00 93.25 104 ARG A O 1
ATOM 827 N N . LYS A 1 105 ? -13.683 -0.764 16.427 1.00 90.88 105 LYS A N 1
ATOM 828 C CA . LYS A 1 105 ? -13.879 -1.687 15.294 1.00 90.88 105 LYS A CA 1
ATOM 829 C C . LYS A 1 105 ? -13.479 -1.083 13.945 1.00 90.88 105 LYS A C 1
ATOM 831 O O . LYS A 1 105 ? -13.166 -1.828 13.029 1.00 90.88 105 LYS A O 1
ATOM 836 N N . LEU A 1 106 ? -13.498 0.246 13.843 1.00 95.56 106 LEU A N 1
ATOM 837 C CA . LEU A 1 106 ? -13.174 1.000 12.636 1.00 95.56 106 LEU A CA 1
ATOM 838 C C . LEU A 1 106 ? -11.907 1.828 12.875 1.00 95.56 106 LEU A C 1
ATOM 840 O O . LEU A 1 106 ? -11.774 2.479 13.915 1.00 95.56 106 LEU A O 1
ATOM 844 N N . VAL A 1 107 ? -10.987 1.800 11.916 1.00 97.25 107 VAL A N 1
ATOM 845 C CA . VAL A 1 107 ? -9.817 2.673 11.852 1.00 97.25 107 VAL A CA 1
ATOM 846 C C . VAL A 1 107 ? -10.233 3.983 11.189 1.00 97.25 107 VAL A C 1
ATOM 848 O O . VAL A 1 107 ? -10.541 4.022 9.996 1.00 97.25 107 VAL A O 1
ATOM 851 N N . ASP A 1 108 ? -10.238 5.050 11.982 1.00 95.94 108 ASP A N 1
ATOM 852 C CA . ASP A 1 108 ? -10.506 6.419 11.548 1.00 95.94 108 ASP A CA 1
ATOM 853 C C . ASP A 1 108 ? -9.212 7.173 11.201 1.00 95.94 108 ASP A C 1
ATOM 855 O O . ASP A 1 108 ? -8.095 6.691 11.421 1.00 95.94 108 ASP A O 1
ATOM 859 N N . ARG A 1 109 ? -9.367 8.371 10.626 1.00 96.31 109 ARG A N 1
ATOM 860 C CA . ARG A 1 109 ? -8.248 9.249 10.262 1.00 96.31 109 ARG A CA 1
ATOM 861 C C . ARG A 1 109 ? -7.338 9.544 11.456 1.00 96.31 109 ARG A C 1
ATOM 863 O O . ARG A 1 109 ? -6.117 9.520 11.315 1.00 96.31 109 ARG A O 1
ATOM 870 N N . ASP A 1 110 ? -7.917 9.767 12.632 1.00 95.25 110 ASP A N 1
ATOM 871 C CA . ASP A 1 110 ? -7.152 10.105 13.832 1.00 95.25 110 ASP A CA 1
ATOM 872 C C . ASP A 1 110 ? -6.245 8.951 14.282 1.00 95.25 110 ASP A C 1
ATOM 874 O O . ASP A 1 110 ? -5.143 9.176 14.782 1.00 95.25 110 ASP A O 1
ATOM 878 N N . ALA A 1 111 ? -6.691 7.699 14.136 1.00 95.69 111 ALA A N 1
ATOM 879 C CA . ALA A 1 111 ? -5.873 6.528 14.439 1.00 95.69 111 ALA A CA 1
ATOM 880 C C . ALA A 1 111 ? -4.653 6.436 13.517 1.00 95.69 111 ALA A C 1
ATOM 882 O O . ALA A 1 111 ? -3.560 6.136 13.998 1.00 95.69 111 ALA A O 1
ATOM 883 N N . VAL A 1 112 ? -4.827 6.746 12.231 1.00 97.19 112 VAL A N 1
ATOM 884 C CA . VAL A 1 112 ? -3.728 6.794 11.258 1.00 97.19 112 VAL A CA 1
ATOM 885 C C . VAL A 1 112 ? -2.743 7.915 11.608 1.00 97.19 112 VAL A C 1
ATOM 887 O O . VAL A 1 112 ? -1.543 7.657 11.691 1.00 97.19 112 VAL A O 1
ATOM 890 N N . ALA A 1 113 ? -3.236 9.124 11.900 1.00 95.38 113 ALA A N 1
ATOM 891 C CA . ALA A 1 113 ? -2.400 10.275 12.252 1.00 95.38 113 ALA A CA 1
ATOM 892 C C . ALA A 1 113 ? -1.529 10.016 13.497 1.00 95.38 113 ALA A C 1
ATOM 894 O O . ALA A 1 113 ? -0.311 10.180 13.449 1.00 95.38 113 ALA A O 1
ATOM 895 N N . ARG A 1 114 ? -2.124 9.502 14.583 1.00 94.25 114 ARG A N 1
ATOM 896 C CA . ARG A 1 114 ? -1.392 9.169 15.824 1.00 94.25 114 ARG A CA 1
ATOM 897 C C . ARG A 1 114 ? -0.264 8.164 15.598 1.00 94.25 114 ARG A C 1
ATOM 899 O O . ARG A 1 114 ? 0.810 8.253 16.196 1.00 94.25 114 ARG A O 1
ATOM 906 N N . VAL A 1 115 ? -0.521 7.162 14.764 1.00 95.75 115 VAL A N 1
ATOM 907 C CA . VAL A 1 115 ? 0.466 6.126 14.455 1.00 95.75 115 VAL A CA 1
ATOM 908 C C . VAL A 1 115 ? 1.596 6.681 13.601 1.00 95.75 115 VAL A C 1
ATOM 910 O O . VAL A 1 115 ? 2.752 6.343 13.850 1.00 95.75 115 VAL A O 1
ATOM 913 N N . ALA A 1 116 ? 1.287 7.547 12.637 1.00 94.44 116 ALA A N 1
ATOM 914 C CA . ALA A 1 116 ? 2.299 8.200 11.817 1.00 94.44 116 ALA A CA 1
ATOM 915 C C . ALA A 1 116 ? 3.254 9.050 12.668 1.00 94.44 116 ALA A C 1
ATOM 917 O O . ALA A 1 116 ? 4.473 8.920 12.534 1.00 94.44 116 ALA A O 1
ATOM 918 N N . GLU A 1 117 ? 2.723 9.833 13.612 1.00 92.88 117 GLU A N 1
ATOM 919 C CA . GLU A 1 117 ? 3.531 10.563 14.598 1.00 92.88 117 GLU A CA 1
ATOM 920 C C . GLU A 1 117 ? 4.432 9.603 15.389 1.00 92.88 117 GLU A C 1
ATOM 922 O O . GLU A 1 117 ? 5.655 9.749 15.391 1.00 92.88 117 GLU A O 1
ATOM 927 N N . THR A 1 118 ? 3.854 8.552 15.977 1.00 90.50 118 THR A N 1
ATOM 928 C CA . THR A 1 118 ? 4.595 7.566 16.787 1.00 90.50 118 THR A CA 1
ATOM 929 C C . THR A 1 118 ? 5.743 6.907 16.011 1.00 90.50 118 THR A C 1
ATOM 931 O O . THR A 1 118 ? 6.847 6.744 16.533 1.00 90.50 118 THR A O 1
ATOM 934 N N . LEU A 1 119 ? 5.504 6.527 14.753 1.00 87.44 119 LEU A N 1
ATOM 935 C CA . LEU A 1 119 ? 6.517 5.901 13.900 1.00 87.44 119 LEU A CA 1
ATOM 936 C C . LEU A 1 119 ? 7.621 6.879 13.488 1.00 87.44 119 LEU A C 1
ATOM 938 O O . LEU A 1 119 ? 8.764 6.450 13.345 1.00 87.44 119 LEU A O 1
ATOM 942 N N . THR A 1 120 ? 7.294 8.164 13.338 1.00 83.75 120 THR A N 1
ATOM 943 C CA . THR A 1 120 ? 8.264 9.225 13.029 1.00 83.75 120 THR A CA 1
ATOM 944 C C . THR A 1 120 ? 9.210 9.442 14.210 1.00 83.75 120 THR A C 1
ATOM 946 O O . THR A 1 120 ? 10.429 9.412 14.044 1.00 83.75 120 THR A O 1
ATOM 949 N N . LEU A 1 121 ? 8.658 9.537 15.424 1.00 78.94 121 LEU A N 1
ATOM 950 C CA . LEU A 1 121 ? 9.428 9.624 16.669 1.00 78.94 121 LEU A CA 1
ATOM 951 C C . LEU A 1 121 ? 10.363 8.419 16.863 1.00 78.94 121 LEU A C 1
ATOM 953 O O . LEU A 1 121 ? 11.506 8.586 17.280 1.00 78.94 121 LEU A O 1
ATOM 957 N N . SER A 1 122 ? 9.912 7.211 16.512 1.00 74.88 122 SER A N 1
ATOM 958 C CA . SER A 1 122 ? 10.747 6.007 16.598 1.00 74.88 122 SER A CA 1
ATOM 959 C C . SER A 1 122 ? 11.887 5.979 15.574 1.00 74.88 122 SER A C 1
ATOM 961 O O . SER A 1 122 ? 12.906 5.356 15.853 1.00 74.88 122 SER A O 1
ATOM 963 N N . SER A 1 123 ? 11.731 6.609 14.405 1.00 70.25 123 SER A N 1
ATOM 964 C CA . SER A 1 123 ? 12.793 6.692 13.389 1.00 70.25 123 SER A CA 1
ATOM 965 C C . SER A 1 123 ? 13.838 7.774 13.664 1.00 70.25 123 SER A C 1
ATOM 967 O O . SER A 1 123 ? 14.919 7.709 13.097 1.00 70.25 123 SER A O 1
ATOM 969 N N . SER A 1 124 ? 13.543 8.755 14.523 1.00 59.44 124 SER A N 1
ATOM 970 C CA . SER A 1 124 ? 14.493 9.814 14.904 1.00 59.44 124 SER A CA 1
ATOM 971 C C . SER A 1 124 ? 15.390 9.445 16.093 1.00 59.44 124 SER A C 1
ATOM 973 O O . SER A 1 124 ? 16.294 10.203 16.428 1.00 59.44 124 SER A O 1
ATOM 975 N N . LEU A 1 125 ? 15.124 8.314 16.752 1.00 56.91 125 LEU A N 1
ATOM 976 C CA . LEU A 1 125 ? 15.833 7.850 17.951 1.00 56.91 125 LEU A CA 1
ATOM 977 C C . LEU A 1 125 ? 16.794 6.673 17.687 1.00 56.91 125 LEU A C 1
ATOM 979 O O . LEU A 1 125 ? 17.364 6.148 18.643 1.00 56.91 125 LEU A O 1
ATOM 983 N N . GLY A 1 126 ? 16.962 6.250 16.430 1.00 41.81 126 GLY A N 1
ATOM 984 C CA . GLY A 1 126 ? 17.884 5.185 16.010 1.00 41.81 126 GLY A CA 1
ATOM 985 C C . GLY A 1 126 ? 18.843 5.674 14.941 1.00 41.81 126 GLY A C 1
ATOM 986 O O . GLY A 1 126 ? 19.999 5.202 14.958 1.00 41.81 126 GLY A O 1
#

Secondary structure (DSSP, 8-state):
---SSSSS----------HHHHHHHTSGGGHHHHTT-------PPP-HHHHHHHHHHHHHHTT--S--B-HHHHHHHHHHHTT-HHHHHHHHHHHHHHHHHTT-SSB-HHHHHHHHHHHHHHHS--

pLDDT: mean 87.38, std 13.15, range [40.31, 97.69]

Organism: Sorangium cellulosum (NCBI:txid56)

Radius of gyration: 21.57 Å; chains: 1; bounding box: 44×47×59 Å

InterPro domains:
  IPR027417 P-loop containing nucleoside triphosphate hydrolase [SSF52540] (30-118)
  IPR052026 ExeA/AAA ATPase DNA-binding & secretion [PTHR35894] (2-119)

Foldseek 3Di:
DPPPPPPDPPDDDDDDDDPVVVVVCPDPVNVVVVVVDPDDDDDDQADLVSLVVLVVVVCVVVVDPDAQEDSQLSNLLCVLCVSPPVSSVVLVVQLSVQCVVVVHSHRYNVSSVVSSVVVVVVVVVD